Protein AF-A0A060C2A7-F1 (afdb_monomer_lite)

Foldseek 3Di:
DEQPDDDDDDDPDPDDDPDDDPPDDDDPDDFDWDWDDDDQWIWIHGQFKIWIAGNVQRWIWIDTPVRHTDWTWDRVQWDWDWDADPNDIDTDIGTGIDDDPD

pLDDT: mean 95.51, std 3.4, range [75.69, 98.5]

Organism: NCBI:txid152831

Radius of gyration: 15.78 Å; chains: 1; bounding box: 30×38×44 Å

Sequence (102 aa):
MGDKLIHVSATPEKHFSKDQSLIVVPQNVEPRFTVEENGDTVLLKTSKVWAKVSKSTGEIVFADSTGQRILAEDRGGRSFRPIEVEGSKGYSVRQVFQSPDD

Secondary structure (DSSP, 8-state):
-BTTB------SSSS---PPPSSPPP-------EEEEETTEEEEE-SSEEEEEETTT--EEEEETTS-EEEEBPTT--EEEEEEETTEEEEEEE--B-----

InterPro domains:
  IPR011013 Galactose mutarotase-like domain superfamily [SSF74650] (2-101)

Structure (mmCIF, N/CA/C/O backbone):
data_AF-A0A060C2A7-F1
#
_entry.id   AF-A0A060C2A7-F1
#
loop_
_atom_site.group_PDB
_atom_site.id
_atom_site.type_symbol
_atom_site.label_atom_id
_atom_site.label_alt_id
_atom_site.label_comp_id
_atom_site.label_asym_id
_atom_site.label_entity_id
_atom_site.label_seq_id
_atom_site.pdbx_PDB_ins_code
_atom_site.Cartn_x
_atom_site.Cartn_y
_atom_site.Cartn_z
_atom_site.occupancy
_atom_site.B_iso_or_equiv
_atom_site.auth_seq_id
_atom_site.auth_comp_id
_atom_site.auth_asym_id
_atom_site.auth_atom_id
_atom_site.pdbx_PDB_model_num
ATOM 1 N N . MET A 1 1 ? -8.736 10.639 -2.561 1.00 89.44 1 MET A N 1
ATOM 2 C CA . MET A 1 1 ? -8.340 9.989 -1.297 1.00 89.44 1 MET A CA 1
ATOM 3 C C . MET A 1 1 ? -9.105 10.656 -0.178 1.00 89.44 1 MET A C 1
ATOM 5 O O . MET A 1 1 ? -9.565 11.775 -0.365 1.00 89.44 1 MET A O 1
ATOM 9 N N . GLY A 1 2 ? -9.342 9.948 0.917 1.00 92.62 2 GLY A N 1
ATOM 10 C CA . GLY A 1 2 ? -10.372 10.331 1.874 1.00 92.62 2 GLY A CA 1
ATOM 11 C C . GLY A 1 2 ? -10.401 9.396 3.073 1.00 92.62 2 GLY A C 1
ATOM 12 O O . GLY A 1 2 ? -9.614 8.455 3.144 1.00 92.62 2 GLY A O 1
ATOM 13 N N . ASP A 1 3 ? -11.373 9.587 3.960 1.00 93.81 3 ASP A N 1
ATOM 14 C CA . ASP A 1 3 ?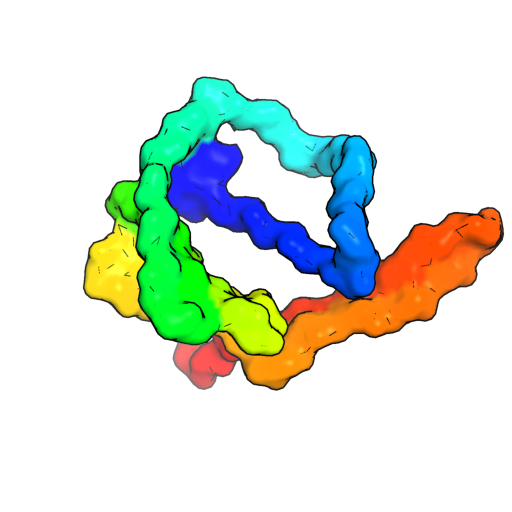 -11.482 8.811 5.198 1.00 93.81 3 ASP A CA 1
ATOM 15 C C . ASP A 1 3 ? -11.553 7.292 4.986 1.00 93.81 3 ASP A C 1
ATOM 17 O O . ASP A 1 3 ? -11.159 6.554 5.874 1.00 93.81 3 ASP A O 1
ATOM 21 N N . LYS A 1 4 ? -12.020 6.806 3.830 1.00 96.25 4 LYS A N 1
ATOM 22 C CA . LYS A 1 4 ? -12.071 5.371 3.481 1.00 96.25 4 LYS A CA 1
ATOM 23 C C . LYS A 1 4 ? -11.175 4.991 2.294 1.00 96.25 4 LYS A C 1
ATOM 25 O O . LYS A 1 4 ? -11.308 3.893 1.767 1.00 96.25 4 LYS A O 1
ATOM 30 N N . LEU A 1 5 ? -10.328 5.902 1.811 1.00 95.75 5 LEU A N 1
ATOM 31 C CA . LEU A 1 5 ? -9.604 5.745 0.545 1.00 95.75 5 LEU A CA 1
ATOM 32 C C . LEU A 1 5 ? -8.107 5.975 0.751 1.00 95.75 5 LEU A C 1
ATOM 34 O O . LEU A 1 5 ? -7.685 7.116 0.957 1.00 95.75 5 LEU A O 1
ATOM 38 N N . ILE A 1 6 ? -7.324 4.902 0.629 1.00 96.44 6 ILE A N 1
ATOM 39 C CA . ILE A 1 6 ? -5.860 4.911 0.723 1.00 96.44 6 ILE A CA 1
ATOM 40 C C . ILE A 1 6 ? -5.276 4.537 -0.640 1.00 96.44 6 ILE A C 1
ATOM 42 O O . ILE A 1 6 ? -5.624 3.504 -1.206 1.00 96.44 6 ILE A O 1
ATOM 46 N N . HIS A 1 7 ? -4.377 5.375 -1.159 1.00 96.44 7 HIS A N 1
ATOM 47 C CA . HIS A 1 7 ? -3.601 5.070 -2.357 1.00 96.44 7 HIS A CA 1
ATOM 48 C C . HIS A 1 7 ? -2.249 4.490 -1.953 1.00 96.44 7 HIS A C 1
ATOM 50 O O . HIS A 1 7 ? -1.489 5.143 -1.240 1.00 96.44 7 HIS A O 1
ATOM 56 N N . VAL A 1 8 ? -1.956 3.276 -2.415 1.00 97.12 8 VAL A N 1
ATOM 57 C CA . VAL A 1 8 ? -0.665 2.622 -2.193 1.00 97.12 8 VAL A CA 1
ATOM 58 C C . VAL A 1 8 ? 0.158 2.693 -3.467 1.00 97.12 8 VAL A C 1
ATOM 60 O O . VAL A 1 8 ? -0.312 2.340 -4.546 1.00 97.12 8 VAL A O 1
ATOM 63 N N . SER A 1 9 ? 1.413 3.105 -3.332 1.00 96.81 9 SER A N 1
ATOM 64 C CA . SER A 1 9 ? 2.405 3.042 -4.400 1.00 96.81 9 SER A CA 1
ATOM 65 C C . SER A 1 9 ? 3.678 2.403 -3.860 1.00 96.81 9 SER A C 1
ATOM 67 O O . SER A 1 9 ? 4.120 2.726 -2.760 1.00 96.81 9 SER A O 1
ATOM 69 N N . ALA A 1 10 ? 4.270 1.500 -4.637 1.00 96.69 10 ALA A N 1
ATOM 70 C CA . ALA A 1 10 ? 5.523 0.834 -4.309 1.00 96.69 10 ALA A CA 1
ATOM 71 C C . ALA A 1 10 ? 6.381 0.726 -5.571 1.00 96.69 10 ALA A C 1
ATOM 73 O O . ALA A 1 10 ? 5.859 0.490 -6.660 1.00 96.69 10 ALA A O 1
ATOM 74 N N . THR A 1 11 ? 7.690 0.900 -5.421 1.00 96.88 11 THR A N 1
ATOM 75 C CA . THR A 1 11 ? 8.651 0.834 -6.523 1.00 96.88 11 THR A CA 1
ATOM 76 C C . THR A 1 11 ? 9.961 0.210 -6.033 1.00 96.88 11 THR A C 1
ATOM 78 O O . THR A 1 11 ? 10.326 0.436 -4.878 1.00 96.88 11 THR A O 1
ATOM 81 N N . PRO A 1 12 ? 10.668 -0.577 -6.865 1.00 95.81 12 PRO A N 1
ATOM 82 C CA . PRO A 1 12 ? 12.029 -1.020 -6.563 1.00 95.81 12 PRO A CA 1
ATOM 83 C C . PRO A 1 12 ? 13.068 0.100 -6.765 1.00 95.81 12 PRO A C 1
ATOM 85 O O . PRO A 1 12 ? 14.238 -0.084 -6.439 1.00 95.81 12 PRO A O 1
ATOM 88 N N . GLU A 1 13 ? 12.656 1.247 -7.312 1.00 96.31 13 GLU A N 1
ATOM 89 C CA . GLU A 1 13 ? 13.509 2.409 -7.553 1.00 96.31 13 GLU A CA 1
ATOM 90 C C . GLU A 1 13 ? 13.616 3.330 -6.332 1.00 96.31 13 GLU A C 1
ATOM 92 O O . GLU A 1 13 ? 12.809 3.294 -5.406 1.00 96.31 13 GLU A O 1
ATOM 97 N N . LYS A 1 14 ? 14.594 4.240 -6.355 1.00 95.94 14 LYS A N 1
ATOM 98 C CA . LYS A 1 14 ? 14.761 5.253 -5.294 1.00 95.94 14 LYS A CA 1
ATOM 99 C C . LYS A 1 14 ? 13.720 6.380 -5.338 1.00 95.94 14 LYS A C 1
ATOM 101 O O . LYS A 1 14 ? 13.643 7.168 -4.401 1.00 95.94 14 LYS A O 1
ATOM 106 N N . HIS A 1 15 ? 12.969 6.495 -6.434 1.00 95.06 15 HIS A N 1
ATOM 107 C CA . HIS A 1 15 ? 12.043 7.599 -6.685 1.00 95.06 15 HIS A CA 1
ATOM 108 C C . HIS A 1 15 ? 10.767 7.076 -7.352 1.00 95.06 15 HIS A C 1
ATOM 110 O O . HIS A 1 15 ? 10.813 6.130 -8.139 1.00 95.06 15 HIS A O 1
ATOM 116 N N . PHE A 1 16 ? 9.634 7.715 -7.062 1.00 95.69 16 PHE A N 1
ATOM 117 C CA . PHE A 1 16 ? 8.373 7.447 -7.754 1.00 95.69 16 PHE A CA 1
ATOM 118 C C . PHE A 1 16 ? 8.333 8.118 -9.133 1.00 95.69 16 PHE A C 1
ATOM 120 O O . PHE A 1 16 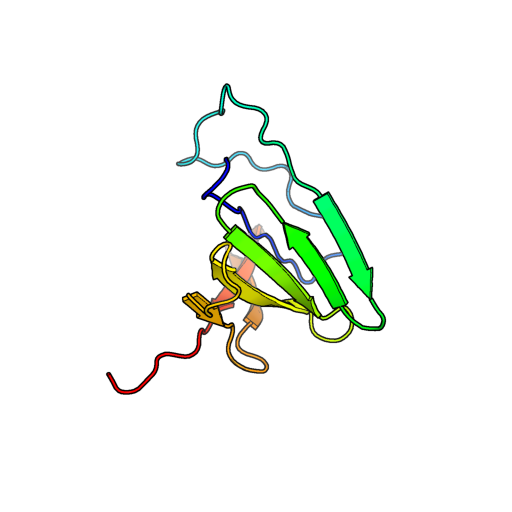? 8.952 9.167 -9.336 1.00 95.69 16 PHE A O 1
ATOM 127 N N . SER A 1 17 ? 7.570 7.529 -10.063 1.00 92.81 17 SER A N 1
ATOM 128 C CA . SER A 1 17 ? 7.248 8.188 -11.332 1.00 92.81 17 SER A CA 1
ATOM 129 C C . SER A 1 17 ? 6.449 9.472 -11.083 1.00 92.81 17 SER A C 1
ATOM 131 O O . SER A 1 17 ? 5.704 9.582 -10.107 1.00 92.81 17 SER A O 1
ATOM 133 N N . LYS A 1 18 ? 6.610 10.444 -11.983 1.00 93.50 18 LYS A N 1
ATOM 134 C CA . LYS A 1 18 ? 5.840 11.694 -12.006 1.00 93.50 18 LYS A CA 1
ATOM 135 C C . LYS A 1 18 ? 4.625 11.616 -12.934 1.00 93.50 18 LYS A C 1
ATOM 137 O O . LYS A 1 18 ? 3.936 12.621 -13.101 1.00 93.50 18 LYS A O 1
ATOM 142 N N . ASP A 1 19 ? 4.386 10.457 -13.544 1.00 93.56 19 ASP A N 1
ATOM 143 C CA . ASP A 1 19 ? 3.279 10.260 -14.471 1.00 93.56 19 ASP A CA 1
ATOM 144 C C . ASP A 1 19 ? 1.938 10.476 -13.773 1.00 93.56 19 ASP A C 1
ATOM 146 O O . ASP A 1 19 ? 1.712 10.058 -12.633 1.00 93.56 19 ASP A O 1
ATOM 150 N N . GLN A 1 20 ? 1.028 11.135 -14.482 1.00 93.81 20 GLN A N 1
ATOM 151 C CA . GLN A 1 20 ? -0.324 11.351 -13.998 1.00 93.81 20 GLN A CA 1
ATOM 152 C C . GLN A 1 20 ? -1.186 10.122 -14.278 1.00 93.81 20 GLN A C 1
ATOM 154 O O . GLN A 1 20 ? -1.088 9.492 -15.330 1.00 93.81 20 GLN A O 1
ATOM 159 N N . SER A 1 21 ? -2.061 9.791 -13.328 1.00 95.25 21 SER A N 1
ATOM 160 C CA . SER A 1 21 ? -3.040 8.728 -13.532 1.00 95.25 21 SER A CA 1
ATOM 161 C C . SER A 1 21 ? -4.006 9.107 -14.652 1.00 95.25 21 SER A C 1
ATOM 163 O O . SER A 1 21 ? -4.559 10.203 -14.650 1.00 95.25 21 SER A O 1
ATOM 165 N N . LEU A 1 22 ? -4.267 8.171 -15.564 1.00 97.44 22 LEU A N 1
ATOM 166 C CA . LEU A 1 22 ? -5.298 8.333 -16.594 1.00 97.44 22 LEU A CA 1
ATOM 167 C C . LEU A 1 22 ? -6.719 8.066 -16.065 1.00 97.44 22 LEU A C 1
ATOM 169 O O . LEU A 1 22 ? -7.688 8.363 -16.756 1.00 97.44 22 LEU A O 1
ATOM 173 N N . ILE A 1 23 ? -6.850 7.486 -14.863 1.00 97.12 23 ILE A N 1
ATOM 174 C CA . ILE A 1 23 ? -8.138 7.066 -14.280 1.00 97.12 23 ILE A CA 1
ATOM 175 C C . ILE A 1 23 ? -8.510 7.844 -13.012 1.00 97.12 23 ILE A C 1
ATOM 177 O O . ILE A 1 23 ? -9.688 8.087 -12.761 1.00 97.12 23 ILE A O 1
ATOM 181 N N . VAL A 1 24 ? -7.529 8.231 -12.189 1.00 94.81 24 VAL A N 1
ATOM 182 C CA . VAL A 1 24 ? -7.782 8.950 -10.934 1.00 94.81 24 VAL A CA 1
ATOM 183 C C . VAL A 1 24 ? -7.839 10.446 -11.215 1.00 94.81 24 VAL A C 1
ATOM 185 O O . VAL A 1 24 ? -6.840 11.050 -11.594 1.00 94.81 24 VAL A O 1
ATOM 188 N N . VAL A 1 25 ? -8.998 11.056 -10.966 1.00 93.56 25 VAL A N 1
ATOM 189 C CA . VAL A 1 25 ? -9.186 12.511 -11.062 1.00 93.56 25 VAL A CA 1
ATOM 190 C C . VAL A 1 25 ? -8.789 13.229 -9.763 1.00 93.56 25 VAL A C 1
ATOM 192 O O . VAL A 1 25 ? -8.872 12.623 -8.683 1.00 93.56 25 VAL A O 1
ATOM 195 N N . PRO A 1 26 ? -8.405 14.521 -9.829 1.00 90.25 26 PRO A N 1
ATOM 196 C CA . PRO A 1 26 ? -8.128 15.335 -8.649 1.00 90.25 26 PRO A CA 1
ATOM 197 C C . PRO A 1 26 ? -9.259 15.293 -7.620 1.00 90.25 26 PRO A C 1
ATOM 199 O O . PRO A 1 26 ? -10.434 15.143 -7.950 1.00 90.25 26 PRO A O 1
ATOM 202 N N . GLN A 1 27 ? -8.887 15.403 -6.350 1.00 87.94 27 GLN A N 1
ATOM 203 C CA . GLN A 1 27 ? -9.798 15.261 -5.220 1.00 87.94 27 GLN A CA 1
ATOM 204 C C . GLN A 1 27 ? -9.828 16.589 -4.472 1.00 87.94 27 GLN A C 1
ATOM 206 O O . GLN A 1 27 ? -8.777 17.108 -4.114 1.00 87.94 27 GLN A O 1
ATOM 211 N N . ASN A 1 28 ? -11.023 17.117 -4.212 1.00 85.81 28 ASN A N 1
ATOM 212 C CA . ASN A 1 28 ? -11.197 18.423 -3.563 1.00 85.81 28 ASN A CA 1
ATOM 213 C C . ASN A 1 28 ? -11.303 18.326 -2.030 1.00 85.81 28 ASN A C 1
ATOM 215 O O . ASN A 1 28 ? -11.749 19.267 -1.380 1.00 85.81 28 ASN A O 1
ATOM 219 N N . VAL A 1 29 ? -10.950 17.174 -1.454 1.00 85.75 29 VAL A N 1
ATOM 220 C CA . VAL A 1 29 ? -11.032 16.909 -0.015 1.00 85.75 29 VAL A CA 1
ATOM 221 C C . VAL A 1 29 ? -9.640 16.593 0.505 1.00 85.75 29 VAL A C 1
ATOM 223 O O . VAL A 1 29 ? -8.957 15.725 -0.038 1.00 85.75 29 VAL A O 1
ATOM 226 N N . GLU A 1 30 ? -9.257 17.267 1.584 1.00 87.81 30 GLU A N 1
ATOM 227 C CA . GLU A 1 30 ? -8.042 16.984 2.339 1.00 87.81 30 GLU A CA 1
ATOM 228 C C . GLU A 1 30 ? -8.408 16.151 3.581 1.00 87.81 30 GLU A C 1
ATOM 230 O O . GLU A 1 30 ? -8.977 16.684 4.540 1.00 87.81 30 GLU A O 1
ATOM 235 N N . PRO A 1 31 ? -8.184 14.823 3.567 1.00 89.56 31 PRO A N 1
ATOM 236 C CA . PRO A 1 31 ? -8.539 13.980 4.699 1.00 89.56 31 PRO A CA 1
ATOM 237 C C . PRO A 1 31 ? -7.632 14.246 5.894 1.00 89.56 31 PRO A C 1
ATOM 239 O O . PRO A 1 31 ? -6.413 14.348 5.762 1.00 89.56 31 PRO A O 1
ATOM 242 N N . ARG A 1 32 ? -8.227 14.262 7.089 1.00 95.62 32 ARG A N 1
ATOM 243 C CA . ARG A 1 32 ? -7.460 14.257 8.335 1.00 95.62 32 ARG A CA 1
ATOM 244 C C . ARG A 1 32 ? -6.999 12.838 8.634 1.00 95.62 32 ARG A C 1
ATOM 246 O O . ARG A 1 32 ? -7.810 11.912 8.673 1.00 95.62 32 ARG A O 1
ATOM 253 N N . PHE A 1 33 ? -5.710 12.684 8.894 1.00 97.12 33 PHE A N 1
ATOM 254 C CA . PHE A 1 33 ? -5.129 11.425 9.335 1.00 97.12 33 PHE A CA 1
ATOM 255 C C . PHE A 1 33 ? -4.025 11.673 10.361 1.00 97.12 33 PHE A C 1
ATOM 257 O O . PHE A 1 33 ? -3.477 12.772 10.449 1.00 97.12 33 PHE A O 1
ATOM 264 N N . THR A 1 34 ? -3.701 10.645 11.135 1.00 97.81 34 THR A N 1
ATOM 265 C CA . THR A 1 34 ? -2.526 10.621 12.008 1.00 97.81 34 THR A CA 1
ATOM 266 C C . THR A 1 34 ? -1.540 9.571 11.525 1.00 97.81 34 THR A C 1
ATOM 268 O O . THR A 1 34 ? -1.916 8.612 10.845 1.00 97.81 34 THR A O 1
ATOM 271 N N . VAL A 1 35 ? -0.271 9.764 11.878 1.00 98.00 35 VAL A N 1
ATOM 272 C CA . VAL A 1 35 ? 0.796 8.790 11.652 1.00 98.00 35 VAL A CA 1
ATOM 273 C C . VAL A 1 35 ? 1.460 8.504 12.987 1.00 98.00 35 VAL A C 1
ATOM 275 O O . VAL A 1 35 ? 1.869 9.422 13.695 1.00 98.00 35 VAL A O 1
ATOM 278 N N . GLU A 1 36 ? 1.551 7.227 13.322 1.00 97.44 36 GLU A N 1
ATOM 279 C CA . GLU A 1 36 ? 2.230 6.716 14.505 1.00 97.44 36 GLU A CA 1
ATOM 280 C C . GLU A 1 36 ? 3.324 5.752 14.055 1.00 97.44 36 GLU A C 1
ATOM 282 O O . GLU A 1 36 ? 3.102 4.904 13.190 1.00 97.44 36 GLU A O 1
ATOM 287 N N . GLU A 1 37 ? 4.504 5.858 14.650 1.00 97.38 37 GLU A N 1
ATOM 288 C CA . GLU A 1 37 ? 5.617 4.958 14.375 1.00 97.38 37 GLU A CA 1
ATOM 289 C C . GLU A 1 37 ? 5.952 4.171 15.638 1.00 97.38 37 GLU A C 1
ATOM 291 O O . GLU A 1 37 ? 6.219 4.750 16.688 1.00 97.38 37 GLU A O 1
ATOM 296 N N . ASN A 1 38 ? 5.921 2.843 15.532 1.00 91.31 38 ASN A N 1
ATOM 297 C CA . ASN A 1 38 ? 6.133 1.924 16.643 1.00 91.31 38 ASN A CA 1
ATOM 298 C C . ASN A 1 38 ? 7.040 0.778 16.188 1.00 91.31 38 ASN A C 1
ATOM 300 O O . ASN A 1 38 ? 6.601 -0.117 15.458 1.00 91.31 38 ASN A O 1
ATOM 304 N N . GLY A 1 39 ? 8.299 0.788 16.632 1.00 95.00 39 GLY A N 1
ATOM 305 C CA . GLY A 1 39 ? 9.272 -0.257 16.299 1.00 95.00 39 GLY A CA 1
ATOM 306 C C . GLY A 1 39 ? 9.442 -0.437 14.786 1.00 95.00 39 GLY A C 1
ATOM 307 O O . GLY A 1 39 ? 9.846 0.491 14.090 1.00 95.00 39 GLY A O 1
ATOM 308 N N . ASP A 1 40 ? 9.115 -1.630 14.277 1.00 95.25 40 ASP A N 1
ATOM 309 C CA . ASP A 1 40 ? 9.186 -1.972 12.845 1.00 95.25 40 ASP A CA 1
ATOM 310 C C . ASP A 1 40 ? 7.923 -1.584 12.054 1.00 95.25 40 ASP A C 1
ATOM 312 O O . ASP A 1 40 ? 7.722 -2.037 10.933 1.00 95.25 40 ASP A O 1
ATOM 316 N N . THR A 1 41 ? 7.030 -0.767 12.610 1.00 96.94 41 THR A N 1
ATOM 317 C CA . THR A 1 41 ? 5.751 -0.455 11.959 1.00 96.94 41 THR A CA 1
ATOM 318 C C . THR A 1 41 ? 5.446 1.030 11.914 1.00 96.94 41 THR A C 1
ATOM 320 O O . THR A 1 41 ? 5.622 1.746 12.896 1.00 96.94 41 THR A O 1
ATOM 323 N N . VAL A 1 42 ? 4.910 1.462 10.774 1.00 98.25 42 VAL A N 1
ATOM 324 C CA . VAL A 1 42 ? 4.288 2.774 10.580 1.00 98.25 42 VAL A CA 1
ATOM 325 C C . VAL A 1 42 ? 2.787 2.564 10.434 1.00 98.25 42 VAL A C 1
ATOM 327 O O . VAL A 1 42 ? 2.344 1.750 9.625 1.00 98.25 42 VAL A O 1
ATOM 330 N N . LEU A 1 43 ? 1.997 3.278 11.226 1.00 97.88 43 LEU A N 1
ATOM 331 C CA . LEU A 1 43 ? 0.546 3.175 11.275 1.00 97.88 43 LEU A CA 1
ATOM 332 C C . LEU A 1 43 ? -0.080 4.512 10.881 1.00 97.88 43 LEU A C 1
ATOM 334 O O . LEU A 1 43 ? 0.062 5.502 11.591 1.00 97.88 43 LEU A O 1
ATOM 338 N N . LEU A 1 44 ? -0.800 4.523 9.763 1.00 97.94 44 LEU A N 1
ATOM 339 C CA . LEU A 1 44 ? -1.612 5.646 9.303 1.00 97.94 44 LEU A CA 1
ATOM 340 C C . LEU A 1 44 ? -3.069 5.403 9.695 1.00 97.94 44 LEU A C 1
ATOM 342 O O . LEU A 1 44 ? -3.611 4.343 9.379 1.00 97.94 44 LEU A O 1
ATOM 346 N N . LYS A 1 45 ? -3.726 6.374 10.335 1.00 97.56 45 LYS A N 1
ATOM 347 C CA . LYS A 1 45 ? -5.138 6.271 10.747 1.00 97.56 45 LYS A CA 1
ATOM 348 C C . LYS A 1 45 ? -5.963 7.432 10.212 1.00 97.56 45 LYS A C 1
ATOM 350 O O . LYS A 1 45 ? -5.589 8.585 10.396 1.00 97.56 45 LYS A O 1
ATOM 355 N N . THR A 1 46 ? -7.111 7.135 9.620 1.00 97.31 46 THR A N 1
ATOM 356 C CA . THR A 1 46 ? -8.183 8.100 9.339 1.00 97.31 46 THR A CA 1
ATOM 357 C C . THR A 1 46 ? -9.314 7.932 10.362 1.00 97.31 46 THR A C 1
ATOM 359 O O . THR A 1 46 ? -9.220 7.128 11.291 1.00 97.31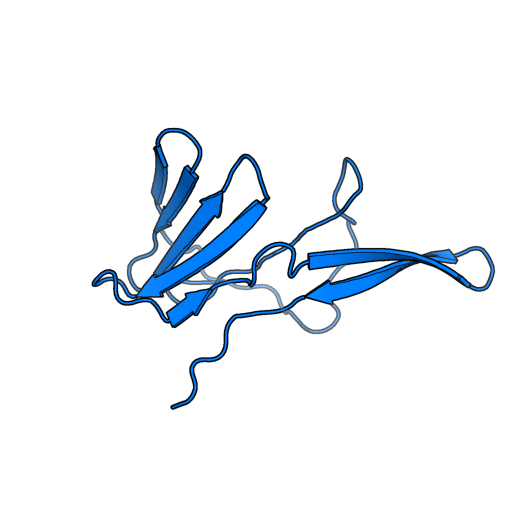 46 THR A O 1
ATOM 362 N N . SER A 1 47 ? -10.432 8.643 10.179 1.00 95.81 47 SER A N 1
ATOM 363 C CA . SER A 1 47 ? -11.635 8.445 10.999 1.00 95.81 47 SER A CA 1
ATOM 364 C C . SER A 1 47 ? -12.344 7.094 10.769 1.00 95.81 47 SER A C 1
ATOM 366 O O . SER A 1 47 ? -13.191 6.715 11.581 1.00 95.81 47 SER A O 1
ATOM 368 N N . LYS A 1 48 ? -12.055 6.377 9.666 1.00 97.38 48 LYS A N 1
ATOM 369 C CA . LYS A 1 48 ? -12.777 5.147 9.270 1.00 97.38 48 LYS A CA 1
ATOM 370 C C . LYS A 1 48 ? -11.896 3.925 9.046 1.00 97.38 48 LYS A C 1
ATOM 372 O O . LYS A 1 48 ? -12.403 2.817 9.197 1.00 97.38 48 LYS A O 1
ATOM 377 N N . VAL A 1 49 ? -10.635 4.101 8.668 1.00 98.00 49 VAL A N 1
ATOM 378 C CA . VAL A 1 49 ? -9.714 2.993 8.388 1.00 98.00 49 VAL A CA 1
ATOM 379 C C . VAL A 1 49 ? -8.323 3.306 8.910 1.00 98.00 49 VAL A C 1
ATOM 381 O O . VAL A 1 49 ? -7.949 4.466 9.091 1.00 98.00 49 VAL A O 1
ATOM 384 N N . TRP A 1 50 ? -7.523 2.268 9.094 1.00 97.25 50 TRP A N 1
ATOM 385 C CA . TRP A 1 50 ? -6.087 2.412 9.257 1.00 97.25 50 TRP A CA 1
ATOM 386 C C . TRP A 1 50 ? -5.322 1.475 8.331 1.00 97.25 50 TRP A C 1
ATOM 388 O O . TRP A 1 50 ? -5.815 0.417 7.935 1.00 97.25 50 TRP A O 1
ATOM 398 N N . ALA A 1 51 ? -4.108 1.894 7.986 1.00 98.31 51 ALA A N 1
ATOM 399 C C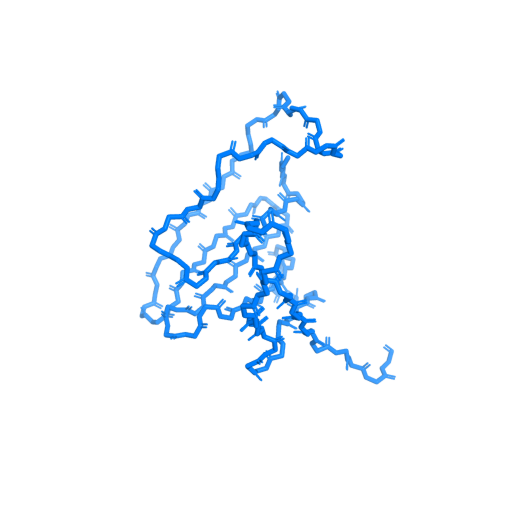A . ALA A 1 51 ? -3.132 1.114 7.244 1.00 98.31 51 ALA A CA 1
ATOM 400 C C . ALA A 1 51 ? -1.844 1.024 8.054 1.00 98.31 51 ALA A C 1
ATOM 402 O O . ALA A 1 51 ? -1.281 2.039 8.466 1.00 98.31 51 ALA A O 1
ATOM 403 N N . LYS A 1 52 ? -1.374 -0.199 8.272 1.00 97.94 52 LYS A N 1
ATOM 404 C CA . LYS A 1 52 ? -0.117 -0.484 8.954 1.00 97.94 52 LYS A CA 1
ATOM 405 C C . LYS A 1 52 ? 0.875 -1.048 7.956 1.00 97.94 52 LYS A C 1
ATOM 407 O O . LYS A 1 52 ? 0.548 -2.016 7.276 1.00 97.94 52 LYS A O 1
ATOM 412 N N . VAL A 1 53 ? 2.068 -0.471 7.911 1.00 98.12 53 VAL A N 1
ATOM 413 C CA . VAL A 1 53 ? 3.154 -0.859 7.008 1.00 98.12 53 VAL A CA 1
ATOM 414 C C . VAL A 1 53 ? 4.339 -1.346 7.831 1.00 98.12 53 VAL A C 1
ATOM 416 O O . VAL A 1 53 ? 4.762 -0.652 8.759 1.00 98.12 53 VAL A O 1
ATOM 419 N N . SER A 1 54 ? 4.881 -2.520 7.505 1.00 97.56 54 SER A N 1
ATOM 420 C CA . SER A 1 54 ? 6.169 -2.963 8.055 1.00 97.56 54 SER A CA 1
ATOM 421 C C . SER A 1 54 ? 7.316 -2.179 7.416 1.00 97.56 54 SER A C 1
ATOM 423 O O . SER A 1 54 ? 7.379 -2.038 6.196 1.00 97.56 54 SER A O 1
ATOM 425 N N . LYS A 1 55 ? 8.250 -1.688 8.229 1.00 96.88 55 LYS A N 1
ATOM 426 C CA . LYS A 1 55 ? 9.453 -0.986 7.765 1.00 96.88 55 LYS A CA 1
ATOM 427 C C . LYS A 1 55 ? 10.481 -1.949 7.177 1.00 96.88 55 LYS A C 1
ATOM 429 O O . LYS A 1 55 ? 11.233 -1.549 6.293 1.00 96.88 55 LYS A O 1
ATOM 434 N N . SER A 1 56 ? 10.507 -3.196 7.644 1.00 95.69 56 SER A N 1
ATOM 435 C CA . SER A 1 56 ? 11.423 -4.223 7.151 1.00 95.69 56 SER A CA 1
ATOM 436 C C . SER A 1 56 ? 10.987 -4.827 5.816 1.00 95.69 56 SER A C 1
ATOM 438 O O . SER A 1 56 ? 11.834 -5.042 4.949 1.00 95.69 56 SER A O 1
ATOM 440 N N . THR A 1 57 ? 9.688 -5.079 5.619 1.00 95.56 57 THR A N 1
ATOM 441 C CA . THR A 1 57 ? 9.184 -5.767 4.414 1.00 95.56 57 THR A CA 1
ATOM 442 C C . THR A 1 57 ? 8.379 -4.876 3.471 1.00 95.56 57 THR A C 1
ATOM 444 O O . THR A 1 57 ? 8.230 -5.199 2.293 1.00 95.56 57 THR A O 1
ATOM 447 N N . GLY A 1 58 ? 7.854 -3.748 3.954 1.00 96.31 58 GLY A N 1
ATOM 448 C CA . GLY A 1 58 ? 6.923 -2.908 3.198 1.00 96.31 58 GLY A CA 1
ATOM 449 C C . GLY A 1 58 ? 5.538 -3.535 3.009 1.00 96.31 58 GLY A C 1
ATOM 450 O O . GLY A 1 58 ? 4.766 -3.031 2.185 1.00 96.31 58 GLY A O 1
ATOM 451 N N . GLU A 1 59 ? 5.244 -4.627 3.722 1.00 97.50 59 GLU A N 1
ATOM 452 C CA . GLU A 1 59 ? 3.949 -5.310 3.701 1.00 97.50 59 GLU A CA 1
ATOM 453 C C . GLU A 1 59 ? 2.883 -4.482 4.421 1.00 97.50 59 GLU A C 1
ATOM 455 O O . GLU A 1 59 ? 3.167 -3.836 5.438 1.00 97.50 59 GLU A O 1
ATOM 460 N N . ILE A 1 60 ? 1.656 -4.510 3.898 1.00 98.06 60 ILE A N 1
ATOM 461 C CA . ILE A 1 60 ? 0.557 -3.657 4.362 1.00 98.06 60 ILE A CA 1
ATOM 462 C C . ILE A 1 60 ? -0.616 -4.478 4.902 1.00 98.06 60 ILE A C 1
ATOM 464 O O . ILE A 1 60 ? -1.076 -5.439 4.284 1.00 98.06 60 ILE A O 1
ATOM 468 N N . VAL A 1 61 ? -1.156 -4.038 6.040 1.00 97.94 61 VAL A N 1
ATOM 469 C CA . VAL A 1 61 ? -2.430 -4.510 6.596 1.00 97.94 61 VAL A CA 1
ATOM 470 C C . VAL A 1 61 ? -3.394 -3.341 6.739 1.00 97.94 61 VAL A C 1
ATOM 472 O O . VAL A 1 61 ? -3.035 -2.298 7.287 1.00 97.94 61 VAL A O 1
ATOM 475 N N . PHE A 1 62 ? -4.628 -3.546 6.293 1.00 98.50 62 PHE A N 1
ATOM 476 C CA . PHE A 1 62 ? -5.743 -2.618 6.418 1.00 98.50 62 PHE A CA 1
ATOM 477 C C . PHE A 1 62 ? -6.783 -3.143 7.396 1.00 98.50 62 PHE A C 1
ATOM 479 O O . PHE A 1 62 ? -7.106 -4.336 7.419 1.00 98.50 62 PHE A O 1
ATOM 486 N N . ALA A 1 63 ? -7.363 -2.229 8.156 1.00 98.19 63 ALA A N 1
ATOM 487 C CA . ALA A 1 63 ? -8.424 -2.529 9.099 1.00 98.19 63 ALA A CA 1
ATOM 488 C C . ALA A 1 63 ? -9.354 -1.330 9.272 1.00 98.19 63 ALA A C 1
ATOM 490 O O . ALA A 1 63 ? -9.029 -0.200 8.895 1.00 98.19 63 ALA A O 1
ATOM 491 N N . ASP A 1 64 ? -10.529 -1.594 9.826 1.00 97.62 64 ASP A N 1
ATOM 492 C CA . ASP A 1 64 ? -11.493 -0.555 10.157 1.00 97.62 64 ASP A CA 1
ATOM 493 C C . ASP A 1 64 ? -11.100 0.214 11.431 1.00 97.62 64 ASP A C 1
ATOM 495 O O . ASP A 1 64 ? -10.129 -0.105 12.124 1.00 97.62 64 ASP A O 1
ATOM 499 N N . SER A 1 65 ? -11.885 1.236 11.771 1.00 95.56 65 SER A N 1
ATOM 500 C CA . SER A 1 65 ? -11.683 2.054 12.972 1.00 95.56 65 SER A CA 1
ATOM 501 C C . SER A 1 65 ? -11.770 1.288 14.300 1.00 95.56 65 SER A C 1
ATOM 503 O O . SER A 1 65 ? -11.354 1.828 15.321 1.00 95.56 65 SER A O 1
ATOM 505 N N . THR A 1 66 ? -12.318 0.069 14.316 1.00 95.56 66 THR A N 1
ATOM 506 C CA . THR A 1 66 ? -12.402 -0.785 15.515 1.00 95.56 66 THR A CA 1
ATOM 507 C C . THR A 1 66 ? -11.185 -1.699 15.674 1.00 95.56 66 THR A C 1
ATOM 509 O O . THR A 1 66 ? -10.977 -2.258 16.747 1.00 95.56 66 THR A O 1
ATOM 512 N N . GLY A 1 67 ? -10.351 -1.820 14.635 1.00 93.75 67 GLY A N 1
ATOM 513 C CA . GLY A 1 67 ? -9.210 -2.735 14.609 1.00 93.75 67 GLY A CA 1
ATOM 514 C C . GLY A 1 67 ? -9.485 -4.045 13.875 1.00 93.75 67 GLY A C 1
ATOM 515 O O . GLY A 1 67 ? -8.567 -4.857 13.748 1.00 93.75 67 GLY A O 1
ATOM 516 N N . GLN A 1 68 ? -10.699 -4.251 13.358 1.00 96.12 68 GLN A N 1
ATOM 517 C CA . GLN A 1 68 ? -11.034 -5.448 12.597 1.00 96.12 68 GLN A CA 1
ATOM 518 C C . GLN A 1 68 ? -10.332 -5.413 11.237 1.00 96.12 68 GLN A C 1
ATOM 520 O O . GLN A 1 68 ? -10.484 -4.472 10.454 1.00 96.12 68 GLN A O 1
ATOM 525 N N . ARG A 1 69 ? -9.554 -6.462 10.954 1.00 96.56 69 ARG A N 1
ATOM 526 C CA . ARG A 1 69 ? -8.821 -6.627 9.694 1.00 96.56 69 ARG A CA 1
ATOM 527 C C . ARG A 1 69 ? -9.788 -6.705 8.517 1.00 96.56 69 ARG A C 1
ATOM 529 O O . ARG A 1 69 ? -10.702 -7.525 8.539 1.00 96.56 69 ARG A O 1
ATOM 536 N N . ILE A 1 70 ? -9.520 -5.891 7.496 1.00 97.44 70 ILE A N 1
ATOM 537 C CA . ILE A 1 70 ? -10.229 -5.876 6.210 1.00 97.44 70 ILE A CA 1
ATOM 538 C C . ILE A 1 70 ? -9.414 -6.634 5.159 1.00 97.44 70 ILE A C 1
ATOM 540 O O . ILE A 1 70 ? -9.946 -7.480 4.454 1.00 97.44 70 ILE A O 1
ATOM 544 N N . LEU A 1 71 ? -8.119 -6.325 5.045 1.00 98.06 71 LEU A N 1
ATOM 545 C CA . LEU A 1 71 ? -7.246 -6.867 4.005 1.00 98.06 71 LEU A CA 1
ATOM 546 C C . LEU A 1 71 ? -5.804 -6.916 4.512 1.00 98.06 71 LEU A C 1
ATOM 548 O O . LEU A 1 71 ? -5.362 -6.005 5.208 1.00 98.06 71 LEU A O 1
ATOM 552 N N . ALA A 1 72 ? -5.059 -7.954 4.154 1.00 98.00 72 ALA A N 1
ATOM 553 C CA . ALA A 1 72 ? -3.629 -8.050 4.426 1.00 98.00 72 ALA A CA 1
ATOM 554 C C . ALA A 1 72 ? -2.899 -8.529 3.177 1.00 98.00 72 ALA A C 1
ATOM 556 O O . ALA A 1 72 ? -3.365 -9.451 2.505 1.00 98.00 72 ALA A O 1
ATOM 557 N N . GLU A 1 73 ? -1.767 -7.905 2.868 1.00 97.88 73 GLU A N 1
ATOM 558 C CA . GLU A 1 73 ? -0.843 -8.444 1.875 1.00 97.88 73 GLU A CA 1
ATOM 559 C C . GLU A 1 73 ? -0.342 -9.821 2.317 1.00 97.88 73 GLU A C 1
ATOM 561 O O . GLU A 1 73 ? -0.168 -10.094 3.508 1.00 97.88 73 GLU A O 1
ATOM 566 N N . ASP A 1 74 ? -0.144 -10.701 1.340 1.00 96.81 74 ASP A N 1
ATOM 567 C CA . ASP A 1 74 ? 0.511 -11.976 1.587 1.00 96.81 74 ASP A CA 1
ATOM 568 C C . ASP A 1 74 ? 2.010 -11.766 1.813 1.00 96.81 74 ASP A C 1
ATOM 570 O O . ASP A 1 74 ? 2.604 -10.805 1.310 1.00 96.81 74 ASP A O 1
ATOM 574 N N . ARG A 1 75 ? 2.641 -12.674 2.559 1.00 94.19 75 ARG A N 1
ATOM 575 C CA . ARG A 1 75 ? 4.064 -12.546 2.872 1.00 94.19 75 ARG A CA 1
ATOM 576 C C . ARG A 1 75 ? 4.892 -12.686 1.596 1.00 94.19 75 ARG A C 1
ATOM 578 O O . ARG A 1 75 ? 4.855 -13.722 0.938 1.00 94.19 75 ARG A O 1
ATOM 585 N N . GLY A 1 76 ? 5.654 -11.655 1.239 1.00 93.38 76 GLY A N 1
ATOM 586 C CA . GLY A 1 76 ? 6.335 -11.606 -0.063 1.00 93.38 76 GLY A CA 1
ATOM 587 C C . GLY A 1 76 ? 5.374 -11.560 -1.264 1.00 93.38 76 GLY A C 1
ATOM 588 O O . GLY A 1 76 ? 5.761 -11.898 -2.383 1.00 93.38 76 GLY A O 1
ATOM 589 N N . GLY A 1 77 ? 4.125 -11.133 -1.054 1.00 94.56 77 GLY A N 1
ATOM 590 C CA . GLY A 1 77 ? 3.079 -11.055 -2.077 1.00 94.56 77 GLY A CA 1
ATOM 591 C C . GLY A 1 77 ? 3.358 -10.038 -3.186 1.00 94.56 77 GLY A C 1
ATOM 592 O O . GLY A 1 77 ? 2.744 -10.103 -4.254 1.00 94.56 77 GLY A O 1
ATOM 593 N N . ARG A 1 78 ? 4.320 -9.135 -2.972 1.00 96.75 78 ARG A N 1
ATOM 594 C CA . ARG A 1 78 ? 4.733 -8.110 -3.930 1.00 96.75 78 ARG A CA 1
ATOM 595 C C . ARG A 1 78 ? 5.993 -8.526 -4.684 1.00 96.75 78 ARG A C 1
ATOM 597 O O . ARG A 1 78 ? 7.009 -8.855 -4.080 1.00 96.75 78 ARG A O 1
ATOM 604 N N . SER A 1 79 ? 5.966 -8.444 -6.012 1.00 97.06 79 SER A N 1
ATOM 605 C CA . SER A 1 79 ? 7.164 -8.649 -6.834 1.00 97.06 79 SER A CA 1
ATOM 606 C C . SER A 1 79 ? 7.198 -7.732 -8.050 1.00 97.06 79 SER A C 1
ATOM 608 O O . SER A 1 79 ? 6.157 -7.371 -8.603 1.00 97.06 79 SER A O 1
ATOM 610 N N . PHE A 1 80 ? 8.416 -7.394 -8.464 1.00 98.00 80 PHE A N 1
ATOM 611 C CA . PHE A 1 80 ? 8.711 -6.554 -9.617 1.00 98.00 80 PHE A CA 1
ATOM 612 C C . PHE A 1 80 ? 9.668 -7.308 -10.534 1.00 98.00 80 PHE A C 1
ATOM 614 O O . PHE A 1 80 ? 10.714 -7.779 -10.087 1.00 98.00 80 PHE A O 1
ATOM 621 N N . ARG A 1 81 ? 9.325 -7.426 -11.816 1.00 97.94 81 ARG A N 1
ATOM 622 C CA . ARG A 1 81 ? 10.204 -8.006 -12.838 1.00 97.94 81 ARG A CA 1
ATOM 623 C C . ARG A 1 81 ? 10.478 -6.954 -13.908 1.00 97.94 81 ARG A C 1
ATOM 625 O O . ARG A 1 81 ? 9.509 -6.522 -14.534 1.00 97.94 81 ARG A O 1
ATOM 632 N N . PRO A 1 82 ? 11.737 -6.521 -14.101 1.00 97.44 82 PRO A N 1
ATOM 633 C CA . PRO A 1 82 ? 12.070 -5.562 -15.146 1.00 97.44 82 PRO A CA 1
ATOM 634 C C . PRO A 1 82 ? 11.589 -6.053 -16.511 1.00 97.44 82 PRO A C 1
ATOM 636 O O . PRO A 1 82 ? 11.727 -7.234 -16.835 1.00 97.44 82 PRO A O 1
ATOM 639 N N . ILE A 1 83 ? 11.030 -5.146 -17.299 1.00 97.38 83 ILE A N 1
ATOM 640 C CA . ILE A 1 83 ? 10.661 -5.373 -18.695 1.00 97.38 83 ILE A CA 1
ATOM 641 C C . ILE A 1 83 ? 11.085 -4.155 -19.513 1.00 97.38 83 ILE A C 1
ATOM 643 O O . ILE A 1 83 ? 11.067 -3.028 -19.015 1.00 97.38 83 ILE A O 1
ATOM 647 N N . GLU A 1 84 ? 11.475 -4.384 -20.760 1.00 97.31 84 GLU A N 1
ATOM 648 C CA . GLU A 1 84 ? 11.789 -3.329 -21.715 1.00 97.31 84 GLU A CA 1
ATOM 649 C C . GLU A 1 84 ? 11.085 -3.628 -23.036 1.00 97.31 84 GLU A C 1
ATOM 651 O O . GLU A 1 84 ? 11.146 -4.752 -23.537 1.00 97.31 84 GLU A O 1
ATOM 656 N N . VAL A 1 85 ? 10.391 -2.631 -23.578 1.00 96.25 85 VAL A N 1
ATOM 657 C CA . VAL A 1 85 ? 9.683 -2.713 -24.859 1.00 96.25 85 VAL A CA 1
ATOM 658 C C . VAL A 1 85 ? 10.019 -1.456 -25.642 1.00 96.25 85 VAL A C 1
ATOM 660 O O . VAL A 1 85 ? 9.784 -0.354 -25.158 1.00 96.25 85 VAL A O 1
ATOM 663 N N . GLU A 1 86 ? 10.613 -1.619 -26.825 1.00 95.38 86 GLU A N 1
ATOM 664 C CA . GLU A 1 86 ? 10.969 -0.503 -27.719 1.00 95.38 86 GLU A CA 1
ATOM 665 C C . GLU A 1 86 ? 11.774 0.616 -27.015 1.00 95.38 86 GLU A C 1
ATOM 667 O O . GLU A 1 86 ? 11.539 1.804 -27.213 1.00 95.38 86 GLU A O 1
ATOM 672 N N . GLY A 1 87 ? 12.713 0.237 -26.137 1.00 94.88 87 GLY A N 1
ATOM 673 C CA . GLY A 1 87 ? 13.545 1.173 -25.365 1.00 94.88 87 GLY A CA 1
ATOM 674 C C . GLY A 1 87 ? 12.860 1.795 -24.140 1.00 94.88 87 GLY A C 1
ATOM 675 O O . GLY A 1 87 ? 13.505 2.503 -23.364 1.00 94.88 87 GLY A O 1
ATOM 676 N N . SER A 1 88 ? 11.574 1.514 -23.925 1.00 94.94 88 SER A N 1
ATOM 677 C CA . SER A 1 88 ? 10.829 1.940 -22.739 1.00 94.94 88 SER A CA 1
ATOM 678 C C . SER A 1 88 ? 10.949 0.895 -21.638 1.00 94.94 88 SER A C 1
ATOM 680 O O . SER A 1 88 ? 10.544 -0.256 -21.811 1.00 94.94 88 SER A O 1
ATOM 682 N N . LYS A 1 89 ? 11.497 1.299 -20.491 1.00 95.00 89 LYS A N 1
ATOM 683 C CA . LYS A 1 89 ? 11.677 0.433 -19.321 1.00 95.00 89 LYS A CA 1
ATOM 684 C C . LYS A 1 89 ? 10.475 0.506 -18.392 1.00 95.00 89 LYS A C 1
ATOM 686 O O . LYS A 1 89 ? 9.899 1.570 -18.187 1.00 95.00 89 LYS A O 1
ATOM 691 N N . GLY A 1 90 ? 10.151 -0.618 -17.772 1.00 95.19 90 GLY A N 1
ATOM 692 C CA . GLY A 1 90 ? 9.114 -0.706 -16.758 1.00 95.19 90 GLY A CA 1
ATOM 693 C C . GLY A 1 90 ? 9.235 -1.978 -15.934 1.00 95.19 90 GLY A C 1
ATOM 694 O O . GLY A 1 90 ? 10.264 -2.659 -15.938 1.00 95.19 90 GLY A O 1
ATOM 695 N N . TYR A 1 91 ? 8.153 -2.314 -15.239 1.00 97.38 91 TYR A N 1
ATOM 696 C CA . TYR A 1 91 ? 8.075 -3.525 -14.434 1.00 97.38 91 TYR A CA 1
ATOM 697 C C . TYR A 1 91 ? 6.771 -4.264 -14.695 1.00 97.38 91 TYR A C 1
ATOM 699 O O . TYR A 1 91 ? 5.693 -3.676 -14.662 1.00 97.38 91 TYR A O 1
ATOM 707 N N . SER A 1 92 ? 6.865 -5.580 -14.862 1.00 97.69 92 SER A N 1
ATOM 708 C CA . SER A 1 92 ? 5.736 -6.461 -14.574 1.00 97.69 92 SER A CA 1
ATOM 709 C C . SER A 1 92 ? 5.584 -6.550 -13.058 1.00 97.69 92 SER A C 1
ATOM 711 O O . SER A 1 92 ? 6.514 -6.969 -12.362 1.00 97.69 92 SER A O 1
ATOM 713 N N . VAL A 1 93 ? 4.428 -6.132 -12.548 1.00 97.44 93 VAL A N 1
ATOM 714 C CA . VAL A 1 93 ? 4.134 -6.080 -11.112 1.00 97.44 93 VAL A CA 1
ATOM 715 C C . VAL A 1 93 ? 3.148 -7.182 -10.751 1.00 97.44 93 VAL A C 1
ATOM 717 O O . VAL A 1 93 ? 2.143 -7.375 -11.433 1.00 97.44 93 VAL A O 1
ATOM 720 N N . ARG A 1 94 ? 3.413 -7.886 -9.650 1.00 98.12 94 ARG A N 1
ATOM 721 C CA . ARG A 1 94 ? 2.454 -8.789 -9.005 1.00 98.12 94 ARG A CA 1
ATOM 722 C C . ARG A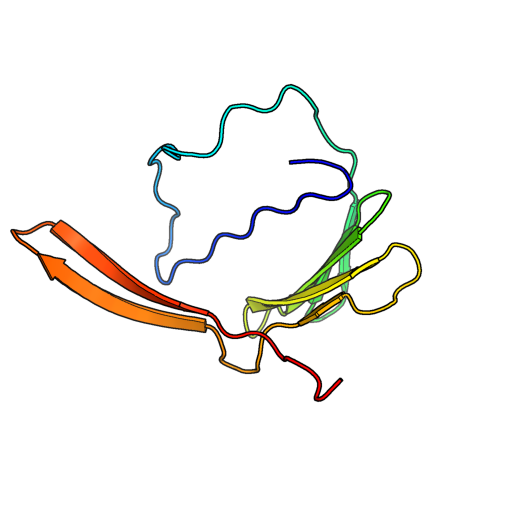 1 94 ? 2.252 -8.348 -7.566 1.00 98.12 94 ARG A C 1
ATOM 724 O O . ARG A 1 94 ? 3.225 -8.036 -6.885 1.00 98.12 94 ARG A O 1
ATOM 731 N N . GLN A 1 95 ? 1.000 -8.363 -7.134 1.00 98.06 95 GLN A N 1
ATOM 732 C CA . GLN A 1 95 ? 0.577 -8.111 -5.766 1.00 98.06 95 GLN A CA 1
ATOM 733 C C . GLN A 1 95 ? -0.363 -9.240 -5.343 1.00 98.06 95 GLN A C 1
ATOM 735 O O . GLN A 1 95 ? -1.207 -9.659 -6.137 1.00 98.06 95 GLN A O 1
ATOM 740 N N . VAL A 1 96 ? -0.216 -9.728 -4.117 1.00 98.06 96 VAL A N 1
ATOM 741 C CA . VAL A 1 96 ? -1.048 -10.798 -3.558 1.00 98.06 96 VAL A CA 1
ATOM 742 C C . VAL A 1 96 ? -1.520 -10.389 -2.187 1.00 98.06 96 VAL A C 1
ATOM 744 O O . VAL A 1 96 ? -0.749 -9.883 -1.375 1.00 98.06 96 VAL A O 1
ATOM 747 N N . PHE A 1 97 ? -2.788 -10.665 -1.938 1.00 97.94 97 PHE A N 1
ATOM 748 C CA . PHE A 1 97 ? -3.409 -10.485 -0.645 1.00 97.94 97 PHE A CA 1
ATOM 749 C C . PHE A 1 97 ? -3.889 -11.829 -0.127 1.00 97.94 97 PHE A C 1
ATOM 751 O O . PHE A 1 97 ? -4.221 -12.728 -0.903 1.00 97.94 97 PHE A O 1
ATOM 758 N N . GLN A 1 98 ? -3.934 -11.944 1.191 1.00 97.50 98 GLN A N 1
ATOM 759 C CA . GLN A 1 98 ? -4.567 -13.072 1.847 1.00 97.50 98 GLN A CA 1
ATOM 760 C C . GLN A 1 98 ? -6.067 -13.044 1.544 1.00 97.50 98 GLN A C 1
ATOM 762 O O . GLN A 1 98 ? -6.718 -12.017 1.741 1.00 97.50 98 GLN A O 1
ATOM 767 N N . SER A 1 99 ? -6.597 -14.179 1.098 1.00 94.25 99 SER A N 1
ATOM 768 C CA . SER A 1 99 ? -8.032 -14.440 1.029 1.00 94.25 99 SER A CA 1
ATOM 769 C C . SER A 1 99 ? -8.329 -15.541 2.037 1.00 94.25 99 SER A C 1
ATOM 771 O O . SER A 1 99 ? -7.681 -16.586 1.958 1.00 94.25 99 SER A O 1
ATOM 773 N N . PRO A 1 100 ? -9.220 -15.315 3.008 1.00 89.31 100 PRO A N 1
ATOM 774 C CA . PRO A 1 100 ? -9.685 -16.397 3.855 1.00 89.31 100 PRO A CA 1
ATOM 775 C C . PRO A 1 100 ? -10.581 -17.352 3.040 1.00 89.31 100 PRO A C 1
ATOM 777 O O . PRO A 1 100 ? -10.926 -17.054 1.893 1.00 89.31 100 PRO A O 1
ATOM 780 N N . ASP A 1 101 ? -10.883 -18.519 3.611 1.00 89.31 101 ASP A N 1
ATOM 781 C CA . ASP A 1 101 ? -11.665 -19.572 2.943 1.00 89.31 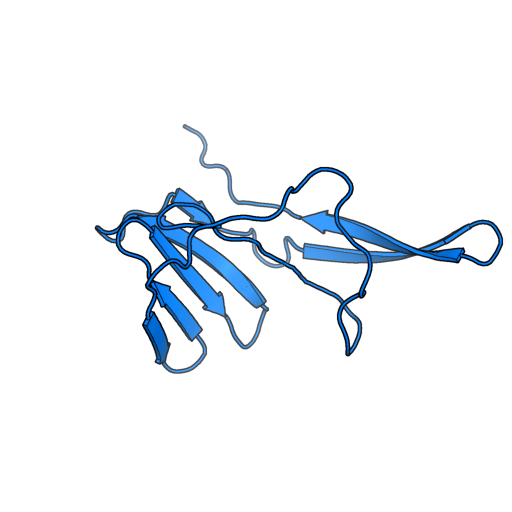101 ASP A CA 1
ATOM 782 C C . ASP A 1 101 ? -13.174 -19.254 2.863 1.00 89.31 101 ASP A C 1
ATOM 784 O O . ASP A 1 101 ? -13.899 -19.948 2.147 1.00 89.31 101 ASP A O 1
ATOM 788 N N . ASP A 1 102 ? -13.643 -18.252 3.615 1.00 75.69 102 ASP A N 1
ATOM 789 C CA . ASP A 1 102 ? -15.045 -17.831 3.729 1.00 75.69 102 ASP A CA 1
ATOM 790 C C . ASP A 1 102 ? -15.456 -16.696 2.775 1.00 75.69 102 ASP A C 1
ATOM 792 O O . ASP A 1 102 ? -14.642 -15.783 2.498 1.00 75.69 102 ASP A O 1
#